Protein AF-A0A0C2GW30-F1 (afdb_monomer_lite)

pLDDT: mean 70.55, std 12.65, range [38.62, 87.81]

Organism: NCBI:txid51022

Secondary structure (DSSP, 8-state):
-PPPPHHHHHTT-SS-HHHHHHHHHHHHHHHHHTTT-S-----TBTTTB---SSGGG-PPPHHHHHHHHHHHS--

Sequence (75 aa):
MKPPSFQTLTSCHPVSEEKFKEEVANAVDLLYETDHLHYFFTDRDGTLKSYACSYPSSIQPAYSGVIQLLRENSR

Structure (mmCIF, N/CA/C/O backbone):
data_AF-A0A0C2GW30-F1
#
_entry.id   AF-A0A0C2GW30-F1
#
loop_
_atom_site.group_PDB
_atom_site.id
_atom_site.type_symbol
_atom_site.label_atom_id
_atom_site.label_alt_id
_atom_site.label_comp_id
_atom_site.label_asym_id
_atom_site.label_entity_id
_atom_site.label_seq_id
_atom_site.pdbx_PDB_ins_code
_atom_site.Cartn_x
_atom_site.Cartn_y
_atom_site.Cartn_z
_atom_site.occupancy
_atom_site.B_iso_or_equiv
_atom_site.auth_seq_id
_atom_site.auth_comp_id
_atom_site.auth_asym_id
_atom_site.auth_atom_id
_atom_site.pdbx_PDB_model_num
ATOM 1 N N . MET A 1 1 ? 12.578 -18.894 6.440 1.00 42.75 1 MET A N 1
ATOM 2 C CA . MET A 1 1 ? 11.698 -17.907 7.109 1.00 42.75 1 MET A CA 1
ATOM 3 C C . MET A 1 1 ? 10.329 -17.978 6.453 1.00 42.75 1 MET A C 1
ATOM 5 O O . MET A 1 1 ? 10.270 -17.897 5.235 1.00 42.75 1 MET A O 1
ATOM 9 N N . LYS A 1 2 ? 9.259 -18.210 7.221 1.00 38.62 2 LYS A N 1
ATOM 10 C CA . LYS A 1 2 ? 7.884 -18.239 6.697 1.00 38.62 2 LYS A CA 1
ATOM 11 C C . LYS A 1 2 ? 7.420 -16.788 6.476 1.00 38.62 2 LYS A C 1
ATOM 13 O O . LYS A 1 2 ? 7.643 -15.986 7.384 1.00 38.62 2 LYS A O 1
ATOM 18 N N . PRO A 1 3 ? 6.847 -16.422 5.315 1.00 51.09 3 PRO A N 1
ATOM 19 C CA . PRO A 1 3 ? 6.309 -15.080 5.122 1.00 51.09 3 PRO A CA 1
ATOM 20 C C . PRO A 1 3 ? 5.187 -14.827 6.145 1.00 51.09 3 PRO A C 1
ATOM 22 O O . PRO A 1 3 ? 4.473 -15.776 6.493 1.00 51.09 3 PRO A O 1
ATOM 25 N N . PRO A 1 4 ? 5.046 -13.593 6.663 1.00 55.41 4 PRO A N 1
ATOM 26 C CA . PRO A 1 4 ? 3.931 -13.244 7.531 1.00 55.41 4 PRO A CA 1
ATOM 27 C C . PRO A 1 4 ? 2.630 -13.563 6.792 1.00 55.41 4 PRO A C 1
ATOM 29 O O . PRO A 1 4 ? 2.475 -13.232 5.616 1.00 55.41 4 P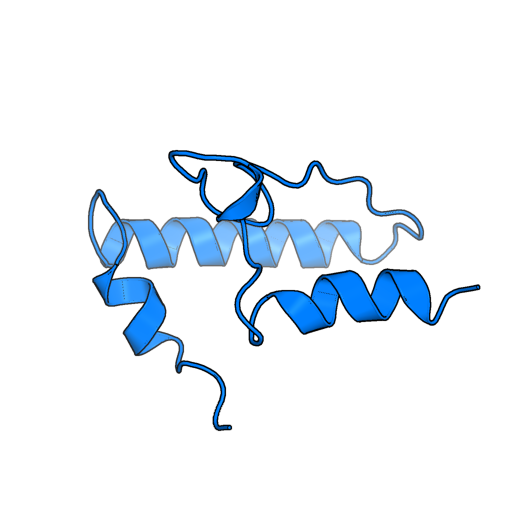RO A O 1
ATOM 32 N N . SER A 1 5 ? 1.726 -14.278 7.460 1.00 60.41 5 SER A N 1
ATOM 33 C CA . SER A 1 5 ? 0.409 -14.562 6.899 1.00 60.41 5 SER A CA 1
ATOM 34 C C . SER A 1 5 ? -0.389 -13.262 6.816 1.00 60.41 5 SER A C 1
ATOM 36 O O . SER A 1 5 ? -0.128 -12.321 7.563 1.00 60.41 5 SER A O 1
ATOM 38 N N . PHE A 1 6 ? -1.387 -13.214 5.931 1.00 63.72 6 PHE A N 1
ATOM 39 C CA . PHE A 1 6 ? -2.317 -12.084 5.790 1.00 63.72 6 PHE A CA 1
ATOM 40 C C . PHE A 1 6 ? -2.800 -11.546 7.152 1.00 63.72 6 PHE A C 1
ATOM 42 O O . PHE A 1 6 ? -2.769 -10.345 7.394 1.00 63.72 6 PHE A O 1
ATOM 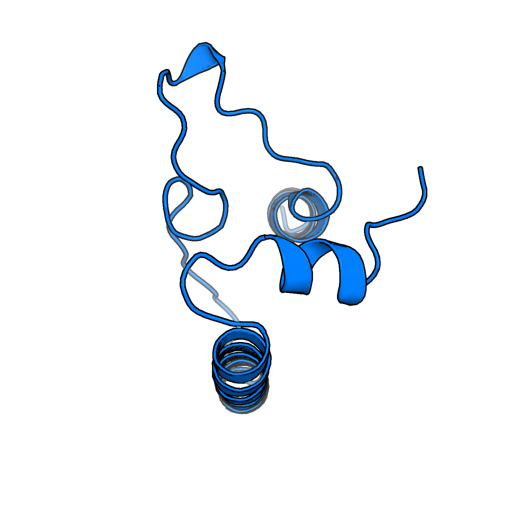49 N N . GLN A 1 7 ? -3.099 -12.457 8.085 1.00 63.22 7 GLN A N 1
ATOM 50 C CA . GLN A 1 7 ? -3.503 -12.158 9.462 1.00 63.22 7 GLN A CA 1
ATOM 51 C C . GLN A 1 7 ? -2.490 -11.317 10.256 1.00 63.22 7 GLN A C 1
ATOM 53 O O . GLN A 1 7 ? -2.897 -10.484 11.057 1.00 63.22 7 GLN A O 1
ATOM 58 N N . THR A 1 8 ? -1.183 -11.506 10.048 1.00 69.69 8 THR A N 1
ATOM 59 C CA . THR A 1 8 ? -0.141 -10.748 10.760 1.00 69.69 8 THR A CA 1
ATOM 60 C C . THR A 1 8 ? -0.087 -9.286 10.314 1.00 69.69 8 THR A C 1
ATOM 62 O O . THR A 1 8 ? 0.259 -8.420 11.110 1.00 69.69 8 THR A O 1
ATOM 65 N N . LEU A 1 9 ? -0.422 -8.994 9.052 1.00 73.31 9 LEU A N 1
ATOM 66 C CA . LEU A 1 9 ? -0.433 -7.621 8.536 1.00 73.31 9 LEU A CA 1
ATOM 67 C C . LEU A 1 9 ? -1.735 -6.895 8.888 1.00 73.31 9 LEU A C 1
ATOM 69 O O . LEU A 1 9 ? -1.694 -5.711 9.214 1.00 73.31 9 LEU A O 1
ATOM 73 N N . THR A 1 10 ? -2.865 -7.611 8.902 1.00 76.06 10 THR A N 1
ATOM 74 C CA . THR A 1 10 ? -4.171 -7.048 9.280 1.00 76.06 10 THR A CA 1
ATOM 75 C C . THR A 1 10 ? -4.153 -6.466 10.699 1.00 76.06 10 THR A C 1
ATOM 77 O O . THR A 1 10 ? -4.642 -5.359 10.907 1.00 76.06 10 THR A O 1
ATOM 80 N N . SER A 1 11 ? -3.513 -7.147 11.659 1.00 75.75 11 SER A N 1
ATOM 81 C CA . SER A 1 11 ? -3.443 -6.698 13.061 1.00 75.75 11 SER A CA 1
ATOM 82 C C . SER A 1 1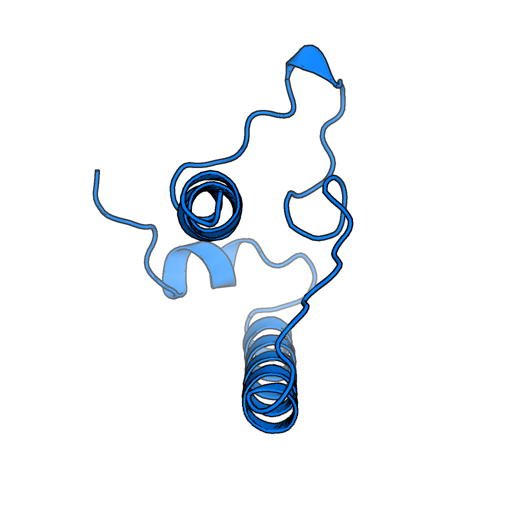1 ? -2.601 -5.437 13.297 1.00 75.75 11 SER A C 1
ATOM 84 O O . SER A 1 11 ? -2.621 -4.882 14.392 1.00 75.75 11 SER A O 1
ATOM 86 N N . CYS A 1 12 ? -1.817 -4.999 12.308 1.00 74.69 12 CYS A N 1
ATOM 87 C CA . CYS A 1 12 ? -0.924 -3.841 12.419 1.00 74.69 12 CYS A CA 1
ATOM 88 C C . CYS A 1 12 ? -1.475 -2.587 11.724 1.00 74.69 12 CYS A C 1
ATOM 90 O O . CYS A 1 12 ? -0.777 -1.574 11.652 1.00 74.69 12 CYS A O 1
ATOM 92 N N . HIS A 1 13 ? -2.695 -2.651 11.189 1.00 81.38 13 HIS A N 1
ATOM 93 C CA . HIS A 1 13 ? -3.310 -1.527 10.501 1.00 81.38 13 HIS A CA 1
ATOM 94 C C . HIS A 1 13 ? -3.710 -0.422 11.501 1.00 81.38 13 HIS A C 1
ATOM 96 O O . HIS A 1 13 ? -4.319 -0.728 12.526 1.00 81.38 13 HIS A O 1
ATOM 102 N N . PRO A 1 14 ? -3.405 0.863 11.236 1.00 83.50 14 PRO A N 1
ATOM 103 C CA . PRO A 1 14 ? -3.629 1.941 12.204 1.00 83.50 14 PRO A CA 1
ATOM 104 C C . PRO A 1 14 ? -5.106 2.307 12.423 1.00 83.50 14 PRO A C 1
ATOM 106 O O . PRO A 1 14 ? -5.407 2.995 13.394 1.00 83.50 14 PRO A O 1
ATOM 109 N N . VAL A 1 15 ? -6.015 1.893 11.528 1.00 85.31 15 VAL A N 1
ATOM 110 C CA . VAL A 1 15 ? -7.445 2.252 11.586 1.00 85.31 15 VAL A CA 1
ATOM 111 C C . VAL A 1 15 ? -8.295 1.087 12.102 1.00 85.31 15 VAL A C 1
ATOM 113 O O . VAL A 1 15 ? -8.785 1.131 13.225 1.00 85.31 15 VAL A O 1
ATOM 116 N N . SER A 1 16 ? -8.486 0.047 11.289 1.00 84.81 16 SER A N 1
ATOM 117 C CA . SER A 1 16 ? -9.159 -1.199 11.677 1.00 84.81 16 SER A CA 1
ATOM 118 C C . SER A 1 16 ? -8.839 -2.339 10.706 1.00 84.81 16 SER A C 1
ATOM 120 O O . SER A 1 16 ? -8.292 -2.100 9.621 1.00 84.81 16 SER A O 1
ATOM 122 N N . GLU A 1 17 ? -9.206 -3.569 11.075 1.00 84.81 17 GLU A N 1
ATOM 123 C CA . GLU A 1 17 ? -9.053 -4.753 10.222 1.00 84.81 17 GLU A CA 1
ATOM 124 C C . GLU A 1 17 ? -9.999 -4.739 9.012 1.00 84.81 17 GLU A C 1
ATOM 126 O O . GLU A 1 17 ? -9.652 -5.220 7.932 1.00 84.81 17 GLU A O 1
ATOM 131 N N . GLU A 1 18 ? -11.203 -4.190 9.174 1.00 84.62 18 GLU A N 1
ATOM 132 C CA . GLU A 1 18 ? -12.202 -4.067 8.110 1.00 84.62 18 GLU A CA 1
ATOM 133 C C . GLU A 1 18 ? -11.723 -3.105 7.026 1.00 84.62 18 GLU A C 1
ATOM 135 O O . GLU A 1 18 ? -11.803 -3.432 5.843 1.00 84.62 18 GLU A O 1
ATOM 140 N N . LYS A 1 19 ? -11.153 -1.961 7.431 1.00 83.75 19 LYS A N 1
ATOM 141 C CA . LYS A 1 19 ? -10.576 -0.989 6.496 1.00 83.75 19 LYS A CA 1
ATOM 142 C C . LYS A 1 19 ? -9.382 -1.558 5.739 1.00 83.75 19 LYS A C 1
ATOM 144 O O . LYS A 1 19 ? -9.302 -1.380 4.531 1.00 83.75 19 LYS A O 1
ATOM 149 N N . PHE A 1 20 ? -8.531 -2.336 6.410 1.00 85.38 20 PHE A N 1
ATOM 150 C CA . PHE A 1 20 ? -7.432 -3.042 5.750 1.00 85.38 20 PHE A CA 1
ATOM 151 C C . PHE A 1 20 ? -7.931 -3.972 4.633 1.00 85.38 20 PHE A C 1
ATOM 153 O O . PHE A 1 20 ? -7.375 -3.983 3.540 1.00 85.38 20 PHE A O 1
ATOM 160 N N . LYS A 1 21 ? -8.993 -4.751 4.883 1.00 85.12 21 LYS A N 1
ATOM 161 C CA . LYS A 1 21 ? -9.552 -5.670 3.874 1.00 85.12 21 LYS A CA 1
ATOM 162 C C . LYS A 1 21 ? -10.133 -4.927 2.671 1.00 85.12 21 LYS A C 1
ATOM 164 O O . LYS A 1 21 ? -9.927 -5.371 1.547 1.00 85.12 21 LYS A O 1
ATOM 169 N N . GLU A 1 22 ? -10.835 -3.820 2.911 1.00 87.81 22 GLU A N 1
ATOM 170 C CA . GLU A 1 22 ? -11.390 -2.958 1.860 1.00 87.81 22 GLU A CA 1
ATOM 171 C C . GLU A 1 22 ? -10.278 -2.357 0.987 1.00 87.81 22 GLU A C 1
ATOM 173 O O . GLU A 1 22 ? -10.314 -2.471 -0.236 1.00 87.81 22 GLU A O 1
ATOM 178 N N . GLU A 1 23 ? -9.250 -1.779 1.611 1.00 86.19 23 GLU A N 1
ATOM 179 C CA . GLU A 1 23 ? -8.120 -1.167 0.905 1.00 86.19 23 GLU A CA 1
ATOM 180 C C . GLU A 1 23 ? -7.312 -2.194 0.105 1.00 86.19 23 GLU A C 1
ATOM 182 O O . GLU A 1 23 ? -6.935 -1.927 -1.036 1.00 86.19 23 GLU A O 1
ATOM 187 N N . VAL A 1 24 ? -7.093 -3.391 0.663 1.00 86.75 24 VAL A N 1
ATOM 188 C CA . VAL A 1 24 ? -6.415 -4.479 -0.054 1.00 86.75 24 VAL A CA 1
ATOM 189 C C . VAL A 1 24 ? -7.230 -4.945 -1.258 1.00 86.75 24 VAL A C 1
ATOM 191 O O . VAL A 1 24 ? -6.642 -5.157 -2.314 1.00 86.75 24 VAL A O 1
ATOM 194 N N . ALA A 1 25 ? -8.552 -5.093 -1.132 1.00 86.12 25 ALA A N 1
ATOM 195 C CA . ALA A 1 25 ? -9.400 -5.487 -2.258 1.00 86.12 25 ALA A CA 1
ATOM 196 C C . ALA A 1 25 ? -9.304 -4.471 -3.408 1.00 86.12 25 ALA A C 1
ATOM 198 O O . ALA A 1 25 ? -8.981 -4.848 -4.531 1.00 86.12 25 ALA A O 1
ATOM 199 N N . ASN A 1 26 ? -9.440 -3.180 -3.096 1.00 86.19 26 ASN A N 1
ATOM 200 C CA . ASN A 1 26 ? -9.323 -2.107 -4.086 1.00 86.19 26 ASN A CA 1
ATOM 201 C C . ASN A 1 26 ? -7.936 -2.074 -4.754 1.00 86.19 26 ASN A C 1
ATOM 203 O O . ASN A 1 26 ? -7.824 -1.854 -5.959 1.00 86.19 26 ASN A O 1
ATOM 207 N N . ALA A 1 27 ? -6.865 -2.295 -3.985 1.00 85.12 27 ALA A N 1
ATOM 208 C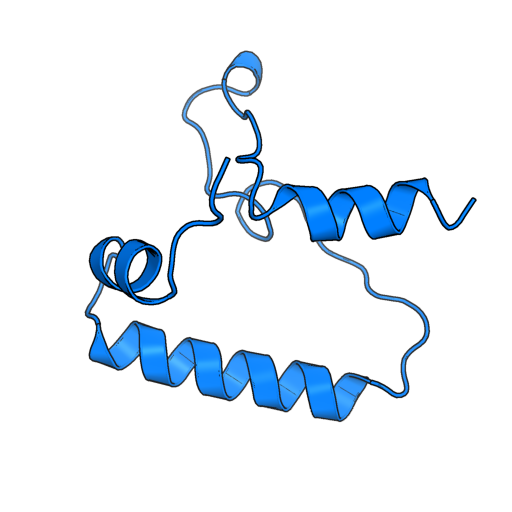 CA . ALA A 1 27 ? -5.506 -2.332 -4.523 1.00 85.12 27 ALA A CA 1
ATOM 209 C C . ALA A 1 27 ? -5.276 -3.542 -5.443 1.00 85.12 27 ALA A C 1
ATOM 211 O O . ALA A 1 27 ? -4.584 -3.421 -6.452 1.00 85.12 27 ALA A O 1
ATOM 212 N N . VAL A 1 28 ? -5.850 -4.701 -5.110 1.00 84.88 28 VAL A N 1
ATOM 213 C CA . VAL A 1 28 ? -5.781 -5.906 -5.948 1.00 84.88 28 VAL A CA 1
ATOM 214 C C . VAL A 1 28 ? -6.513 -5.686 -7.269 1.00 84.88 28 VAL A C 1
ATOM 216 O O . VAL A 1 28 ? -5.958 -6.014 -8.317 1.00 84.88 28 VAL A O 1
ATOM 219 N N . ASP A 1 29 ? -7.704 -5.091 -7.231 1.00 85.06 29 ASP A N 1
ATOM 220 C CA . ASP A 1 29 ? -8.476 -4.781 -8.438 1.00 85.06 29 ASP A CA 1
ATOM 221 C C . ASP A 1 29 ? -7.696 -3.837 -9.362 1.00 85.06 29 ASP A C 1
ATOM 223 O O . ASP A 1 29 ? -7.534 -4.129 -10.547 1.00 85.06 29 ASP A O 1
ATOM 227 N N . LEU A 1 30 ? -7.099 -2.776 -8.807 1.00 83.19 30 LEU A N 1
ATOM 228 C CA . LEU A 1 30 ? -6.251 -1.853 -9.566 1.00 83.19 30 LEU A CA 1
ATOM 229 C C . LEU A 1 30 ? -5.059 -2.570 -10.221 1.00 83.19 30 LEU A C 1
ATOM 231 O O . LEU A 1 30 ? -4.733 -2.308 -11.377 1.00 83.19 30 LEU A O 1
ATOM 235 N N . LEU A 1 31 ? -4.407 -3.491 -9.504 1.00 81.38 31 LEU A N 1
ATOM 236 C CA . LEU A 1 31 ? -3.285 -4.254 -10.053 1.00 81.38 31 LEU A CA 1
ATOM 237 C C . LEU A 1 31 ? -3.721 -5.124 -11.236 1.00 81.38 31 LEU A C 1
ATOM 239 O O . LEU A 1 31 ? -3.039 -5.110 -12.259 1.00 81.38 31 LEU A O 1
ATOM 243 N N . TYR A 1 32 ? -4.864 -5.809 -11.140 1.00 81.62 32 TYR A N 1
ATOM 244 C CA . TYR A 1 32 ? -5.411 -6.592 -12.253 1.00 81.62 32 TYR A CA 1
ATOM 245 C C . TYR A 1 32 ? -5.826 -5.725 -13.442 1.00 81.62 32 TYR A C 1
ATOM 247 O O . TYR A 1 32 ? -5.572 -6.099 -14.586 1.00 81.62 32 TYR A O 1
ATOM 255 N N . GLU A 1 33 ? -6.419 -4.556 -13.199 1.00 80.44 33 GLU A N 1
ATOM 256 C CA . GLU A 1 33 ? -6.729 -3.604 -14.268 1.00 80.44 33 GLU A CA 1
ATOM 257 C C . GLU A 1 33 ? -5.458 -3.154 -14.992 1.00 80.44 33 GLU A C 1
ATOM 259 O O . GLU A 1 33 ? -5.457 -3.040 -16.215 1.00 80.44 33 GLU A O 1
ATOM 264 N N . THR A 1 34 ? -4.361 -2.952 -14.259 1.00 75.62 34 THR A N 1
ATOM 265 C CA . THR A 1 34 ? -3.069 -2.499 -14.799 1.00 75.62 34 THR A CA 1
ATOM 266 C C . THR A 1 34 ? -2.132 -3.610 -15.278 1.00 75.62 34 THR A C 1
ATOM 268 O O . THR A 1 34 ? -1.024 -3.300 -15.706 1.00 75.62 34 THR A O 1
ATOM 271 N N . ASP A 1 35 ? -2.554 -4.878 -15.284 1.00 74.88 35 ASP A N 1
ATOM 272 C CA . ASP A 1 35 ? -1.705 -6.032 -15.654 1.00 74.88 35 ASP A CA 1
ATOM 273 C C . ASP A 1 35 ? -1.150 -5.945 -17.092 1.00 74.88 35 ASP A C 1
ATOM 275 O O . ASP A 1 35 ? -0.106 -6.496 -17.430 1.00 74.88 35 ASP A O 1
ATOM 279 N N . HIS A 1 36 ? -1.813 -5.170 -17.951 1.00 77.81 36 HIS A N 1
ATOM 280 C CA . HIS A 1 36 ? -1.369 -4.888 -19.316 1.00 77.81 36 HIS A CA 1
ATOM 281 C C . HIS A 1 36 ? -0.229 -3.850 -19.407 1.00 77.81 36 HIS A C 1
ATOM 283 O O . HIS A 1 36 ? 0.286 -3.598 -20.500 1.00 77.81 36 HIS A O 1
ATOM 289 N N . LEU A 1 37 ? 0.165 -3.219 -18.296 1.00 74.62 37 LEU A N 1
ATOM 290 C CA . LEU A 1 37 ? 1.247 -2.239 -18.250 1.00 74.62 37 LEU A CA 1
ATOM 291 C C . LEU A 1 37 ? 2.589 -2.923 -17.969 1.00 74.62 37 LEU A C 1
ATOM 293 O O . LEU A 1 37 ? 2.780 -3.600 -16.966 1.00 74.62 37 LEU A O 1
ATOM 297 N N . HIS A 1 38 ? 3.575 -2.667 -18.828 1.00 69.25 38 HIS A N 1
ATOM 298 C CA . HIS A 1 38 ? 4.919 -3.240 -18.687 1.00 69.25 38 HIS A CA 1
ATOM 299 C C . HIS A 1 38 ? 5.807 -2.539 -17.649 1.00 69.25 38 HIS A C 1
ATOM 301 O O . HIS A 1 38 ? 6.853 -3.072 -17.280 1.00 69.25 38 HIS A O 1
ATOM 307 N N . TYR A 1 39 ? 5.428 -1.342 -17.192 1.00 71.75 39 TYR A N 1
ATOM 308 C CA . TYR A 1 39 ? 6.248 -0.527 -16.300 1.00 71.75 39 TYR A CA 1
ATOM 309 C C . TYR A 1 39 ? 5.461 -0.104 -15.065 1.00 71.75 39 TYR A C 1
ATOM 311 O O . TYR A 1 39 ? 4.412 0.527 -15.174 1.00 71.75 39 TYR A O 1
ATOM 319 N N . PHE A 1 40 ? 6.018 -0.398 -13.892 1.00 73.50 40 PHE A N 1
ATOM 320 C CA . PHE A 1 40 ? 5.485 0.013 -12.600 1.00 73.50 40 PHE A CA 1
ATOM 321 C C . PHE A 1 40 ? 6.507 0.905 -11.890 1.00 73.50 40 PHE A C 1
ATOM 323 O O . PHE A 1 40 ? 7.605 0.461 -11.542 1.00 73.50 40 PHE A O 1
ATOM 330 N N . PHE A 1 41 ? 6.158 2.177 -11.699 1.00 77.31 41 PHE A N 1
ATOM 331 C CA . PHE A 1 41 ? 6.980 3.142 -10.974 1.00 77.31 41 PHE A CA 1
ATOM 332 C C . PHE A 1 41 ? 6.392 3.355 -9.585 1.00 77.31 41 PHE A C 1
ATOM 334 O O . PHE A 1 41 ? 5.210 3.653 -9.446 1.00 77.31 41 PHE A O 1
ATOM 341 N N . THR A 1 42 ? 7.222 3.227 -8.557 1.00 75.75 42 THR A N 1
ATOM 342 C CA . THR A 1 42 ? 6.805 3.395 -7.166 1.00 75.75 42 THR A CA 1
ATOM 343 C C . THR A 1 42 ? 7.909 4.053 -6.364 1.00 75.75 42 THR A C 1
ATOM 345 O O . THR A 1 42 ? 9.096 3.806 -6.594 1.00 75.75 42 THR A O 1
ATOM 348 N N . ASP A 1 43 ? 7.502 4.869 -5.400 1.00 76.12 43 ASP A N 1
ATOM 349 C CA . ASP A 1 43 ? 8.395 5.379 -4.372 1.00 76.12 43 ASP A CA 1
ATOM 350 C C . ASP A 1 43 ? 8.686 4.299 -3.307 1.00 76.12 43 ASP A C 1
ATOM 352 O O . ASP A 1 43 ? 8.024 3.252 -3.256 1.00 76.12 43 ASP A O 1
ATOM 356 N N . ARG A 1 44 ? 9.716 4.516 -2.480 1.00 70.50 44 ARG A N 1
ATOM 357 C CA . ARG A 1 44 ? 10.203 3.542 -1.493 1.00 70.50 44 ARG A CA 1
ATOM 358 C C . ARG A 1 44 ? 9.638 3.795 -0.096 1.00 70.50 44 ARG A C 1
ATOM 360 O O . ARG A 1 44 ? 8.887 2.963 0.414 1.00 70.50 44 ARG A O 1
ATOM 367 N N . ASP A 1 45 ? 10.032 4.898 0.532 1.00 75.62 45 ASP A N 1
ATOM 368 C CA . ASP A 1 45 ? 9.715 5.198 1.929 1.00 75.62 45 ASP A CA 1
ATOM 369 C C . ASP A 1 45 ? 8.332 5.864 2.021 1.00 75.62 45 ASP A C 1
ATOM 371 O O . ASP A 1 45 ? 8.106 6.948 1.501 1.00 75.62 45 ASP A O 1
ATOM 375 N N . GLY A 1 46 ? 7.391 5.202 2.688 1.00 72.25 46 GLY A N 1
ATOM 376 C CA . GLY A 1 46 ? 5.984 5.600 2.769 1.00 72.25 46 GLY A CA 1
ATOM 377 C C . GLY A 1 46 ? 5.067 4.890 1.777 1.00 72.25 46 GLY A C 1
ATOM 378 O O . GLY A 1 46 ? 3.866 4.851 2.019 1.00 72.25 46 GLY A O 1
ATOM 379 N N . THR A 1 47 ? 5.623 4.276 0.723 1.00 75.44 47 THR A N 1
ATOM 380 C CA . THR A 1 47 ? 4.843 3.562 -0.306 1.00 75.44 47 THR A CA 1
ATOM 381 C C . THR A 1 47 ? 5.063 2.046 -0.239 1.00 75.44 47 THR A C 1
ATOM 383 O O . THR A 1 47 ? 4.152 1.312 0.127 1.00 75.44 47 THR A O 1
ATOM 386 N N . LEU A 1 48 ? 6.279 1.548 -0.506 1.00 71.19 48 LEU A N 1
ATOM 387 C CA . LEU A 1 48 ? 6.598 0.109 -0.396 1.00 71.19 48 LEU A CA 1
ATOM 388 C C . LEU A 1 48 ? 7.117 -0.311 0.984 1.00 71.19 48 LEU A C 1
ATOM 390 O O . LEU A 1 48 ? 7.104 -1.494 1.335 1.00 71.19 48 LEU A O 1
ATOM 394 N N . LYS A 1 49 ? 7.620 0.644 1.765 1.00 75.38 49 LYS A N 1
ATOM 395 C CA . LYS A 1 49 ? 8.150 0.430 3.109 1.00 75.38 49 LYS A CA 1
ATOM 396 C C . LYS A 1 49 ? 7.613 1.520 4.016 1.00 75.38 49 LYS A C 1
ATOM 398 O O . LYS A 1 49 ? 7.799 2.694 3.732 1.00 75.38 49 LYS A O 1
ATOM 403 N N . SER A 1 50 ? 7.002 1.150 5.140 1.00 75.12 50 SER A N 1
ATOM 404 C CA . SER A 1 50 ? 6.578 2.132 6.144 1.00 75.12 50 SER A CA 1
ATOM 405 C C . SER A 1 50 ? 7.748 3.025 6.558 1.00 75.12 50 SER A C 1
ATOM 407 O O . SER A 1 50 ? 8.874 2.530 6.708 1.00 75.12 50 SER A O 1
ATOM 409 N N . TYR A 1 51 ? 7.470 4.310 6.782 1.00 74.69 51 TYR A N 1
ATOM 410 C CA . TYR A 1 51 ? 8.465 5.277 7.236 1.00 74.69 51 TYR A CA 1
ATOM 411 C C . TYR A 1 51 ? 9.242 4.775 8.460 1.00 74.69 51 TYR A C 1
ATOM 413 O O . TYR A 1 51 ? 8.707 4.085 9.330 1.00 74.69 51 TYR A O 1
ATOM 421 N N . ALA A 1 52 ? 10.525 5.124 8.514 1.00 67.25 52 ALA A N 1
ATOM 422 C CA . ALA A 1 52 ? 11.402 4.847 9.643 1.00 67.25 52 ALA A CA 1
ATOM 423 C 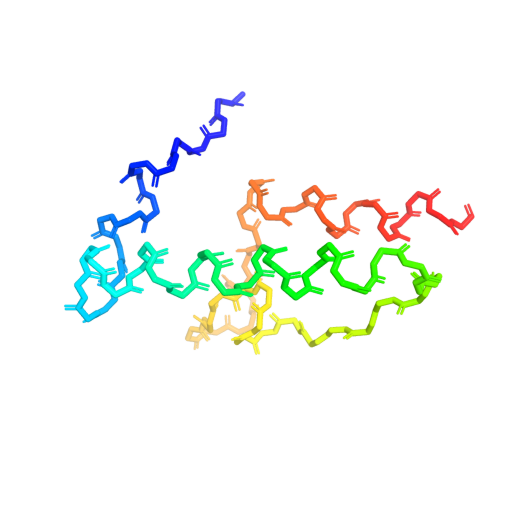C . ALA A 1 52 ? 11.888 6.163 10.256 1.00 67.25 52 ALA A C 1
ATOM 425 O O . ALA A 1 52 ? 12.137 7.132 9.543 1.00 67.25 52 ALA A O 1
ATOM 426 N N . CYS A 1 53 ? 12.091 6.180 11.574 1.00 66.25 53 CYS A N 1
ATOM 427 C CA . CYS A 1 53 ? 12.573 7.364 12.291 1.00 66.25 53 CYS A CA 1
ATOM 428 C C . CYS A 1 53 ? 14.040 7.714 11.977 1.00 66.25 53 CYS A C 1
ATOM 430 O O . CYS A 1 53 ? 14.511 8.783 12.353 1.00 66.25 53 CYS A O 1
ATOM 432 N N . SER A 1 54 ? 14.778 6.822 11.305 1.00 67.31 54 SER A N 1
ATOM 433 C CA . SER A 1 54 ? 16.099 7.129 10.758 1.00 67.31 54 SER A CA 1
ATOM 434 C C . SER A 1 54 ? 16.387 6.310 9.498 1.00 67.31 54 SER A C 1
ATOM 436 O O . SER A 1 54 ? 16.078 5.115 9.436 1.00 67.31 54 SER A O 1
ATOM 438 N N . TYR A 1 55 ? 17.017 6.942 8.505 1.00 63.19 55 TYR A N 1
ATOM 439 C CA . TYR A 1 55 ? 17.350 6.307 7.227 1.00 63.19 55 TYR A CA 1
ATOM 440 C C . TYR A 1 55 ? 18.264 5.069 7.360 1.00 63.19 55 TYR A C 1
ATOM 442 O O . TYR A 1 55 ? 17.959 4.055 6.732 1.00 63.19 55 TYR A O 1
ATOM 450 N N . PRO A 1 56 ? 19.302 5.052 8.230 1.00 69.69 56 PRO A N 1
ATOM 451 C CA . PRO A 1 56 ? 20.132 3.857 8.435 1.00 69.69 56 PRO A CA 1
ATOM 452 C C . PRO A 1 56 ? 19.357 2.660 9.003 1.00 69.69 56 PRO A C 1
ATOM 454 O O . PRO A 1 56 ? 19.741 1.514 8.794 1.00 69.69 56 PRO A O 1
ATOM 457 N N . SER A 1 57 ? 18.251 2.922 9.707 1.00 66.12 57 SER A N 1
ATOM 458 C CA . SER A 1 57 ? 17.360 1.893 10.255 1.00 66.12 57 SER A CA 1
ATOM 459 C C . SER A 1 57 ? 16.197 1.517 9.326 1.00 66.12 57 SER A C 1
ATOM 461 O O . SER A 1 57 ? 15.389 0.662 9.691 1.00 66.12 57 SER A O 1
ATOM 463 N N . SER A 1 58 ? 16.089 2.124 8.131 1.00 66.75 58 SER A N 1
ATOM 464 C CA . SER A 1 58 ? 15.041 1.807 7.145 1.00 66.75 58 SER A CA 1
ATOM 465 C C . SER A 1 58 ? 15.367 0.503 6.402 1.00 66.75 58 SER A C 1
ATOM 467 O O . SER A 1 58 ? 15.690 0.470 5.209 1.00 66.75 58 SER A O 1
ATOM 469 N N . ILE A 1 59 ? 15.328 -0.599 7.156 1.00 71.38 59 ILE A N 1
ATOM 470 C CA . ILE A 1 59 ? 15.566 -1.957 6.669 1.00 71.38 59 ILE A CA 1
ATOM 471 C C . ILE A 1 59 ? 14.241 -2.526 6.168 1.00 71.38 59 ILE A C 1
ATOM 473 O O . ILE A 1 59 ? 13.235 -2.548 6.883 1.00 71.38 59 ILE A O 1
ATOM 477 N N . GLN A 1 60 ? 14.235 -2.983 4.919 1.00 70.00 60 GLN A N 1
ATOM 478 C CA . GLN A 1 60 ? 13.054 -3.567 4.302 1.00 70.00 60 GLN A CA 1
ATOM 479 C C . GLN A 1 60 ? 12.853 -5.007 4.795 1.00 70.00 60 GLN A C 1
ATOM 481 O O . GLN A 1 60 ? 13.777 -5.819 4.706 1.00 70.00 60 GLN A O 1
ATOM 486 N N . PRO A 1 61 ? 11.667 -5.356 5.318 1.00 67.19 61 PRO A N 1
ATOM 487 C CA . PRO A 1 61 ? 11.408 -6.708 5.779 1.00 67.19 61 PRO A CA 1
ATOM 488 C C . PRO A 1 61 ? 11.288 -7.674 4.593 1.00 67.19 61 PRO A C 1
ATOM 490 O O . PRO A 1 61 ? 10.748 -7.329 3.538 1.00 67.19 61 PRO A O 1
ATOM 493 N N . ALA A 1 62 ? 11.750 -8.911 4.792 1.00 69.00 62 ALA A N 1
ATOM 494 C CA . ALA A 1 62 ? 11.926 -9.910 3.733 1.00 69.00 62 ALA A CA 1
ATOM 495 C C . ALA A 1 62 ? 10.665 -10.188 2.892 1.00 69.00 62 ALA A C 1
ATOM 497 O O . ALA A 1 62 ? 10.777 -10.454 1.701 1.00 69.00 62 ALA A O 1
ATOM 498 N N . TYR A 1 63 ? 9.468 -10.077 3.478 1.00 64.56 63 TYR A N 1
ATOM 499 C CA . TYR A 1 63 ? 8.204 -10.302 2.764 1.00 64.56 63 TYR A CA 1
ATOM 500 C C . TYR A 1 63 ? 7.938 -9.262 1.667 1.00 64.56 63 TYR A C 1
ATOM 502 O O . TYR A 1 63 ? 7.417 -9.599 0.612 1.00 64.56 63 TYR A O 1
ATOM 510 N N . SER A 1 64 ? 8.345 -8.013 1.896 1.00 66.25 64 SER A N 1
ATOM 511 C CA . SER A 1 64 ? 8.227 -6.919 0.925 1.00 66.25 64 SER A CA 1
ATOM 512 C C . SER A 1 64 ? 9.419 -6.863 -0.037 1.00 66.25 64 SER A C 1
ATOM 514 O O . SER A 1 64 ? 9.340 -6.241 -1.092 1.00 66.25 64 SER A O 1
ATOM 516 N N . GLY A 1 65 ? 10.531 -7.521 0.311 1.00 58.53 65 GLY A N 1
ATOM 517 C CA . GLY A 1 65 ? 11.755 -7.549 -0.491 1.00 58.53 65 GLY A CA 1
ATOM 518 C C . GLY A 1 65 ? 11.604 -8.284 -1.823 1.00 58.53 65 GLY A C 1
ATOM 519 O O . GLY A 1 65 ? 12.310 -7.960 -2.768 1.00 58.53 65 GLY A O 1
ATOM 520 N N . VAL A 1 66 ? 10.657 -9.223 -1.937 1.00 59.66 66 VAL A N 1
ATOM 521 C CA . VAL A 1 66 ? 10.419 -9.995 -3.172 1.00 59.66 66 VAL A CA 1
ATOM 522 C C . VAL A 1 66 ? 10.014 -9.086 -4.340 1.00 59.66 66 VAL A C 1
ATOM 524 O O . VAL A 1 66 ? 10.495 -9.271 -5.454 1.00 59.66 66 VAL A O 1
ATOM 527 N N . ILE A 1 67 ? 9.218 -8.047 -4.071 1.00 59.91 67 ILE A N 1
ATOM 528 C CA . ILE A 1 67 ? 8.807 -7.047 -5.071 1.00 59.91 67 ILE A CA 1
ATOM 529 C C . ILE A 1 67 ? 10.014 -6.222 -5.539 1.00 59.91 67 ILE A C 1
ATOM 531 O O . ILE A 1 67 ? 10.168 -5.940 -6.724 1.00 59.91 67 ILE A O 1
ATOM 535 N N . GLN A 1 68 ? 10.923 -5.886 -4.623 1.00 55.41 68 GLN A N 1
ATOM 536 C CA . GLN A 1 68 ? 12.141 -5.155 -4.965 1.00 55.41 68 GLN A CA 1
ATOM 537 C C . GLN A 1 68 ? 13.177 -6.035 -5.686 1.00 55.41 68 GLN A C 1
ATOM 539 O O . GLN A 1 68 ? 13.877 -5.548 -6.568 1.00 55.41 68 GLN A O 1
ATOM 544 N N . LEU A 1 69 ? 13.251 -7.331 -5.373 1.00 47.53 69 LEU A N 1
ATOM 545 C CA . LEU A 1 69 ? 14.140 -8.287 -6.046 1.00 47.53 69 LEU A CA 1
ATOM 546 C C . LEU A 1 69 ? 13.681 -8.621 -7.475 1.00 47.53 69 LEU A C 1
ATOM 548 O O . LEU A 1 69 ? 14.526 -8.855 -8.338 1.00 47.53 69 LEU A O 1
ATOM 552 N N . LEU A 1 70 ? 12.373 -8.579 -7.759 1.00 52.97 70 LEU A N 1
ATOM 553 C CA . LEU A 1 70 ? 11.844 -8.656 -9.130 1.00 52.97 70 LEU A CA 1
ATOM 554 C C . LEU A 1 70 ? 12.385 -7.520 -10.021 1.00 52.97 70 LEU A C 1
ATOM 556 O O . 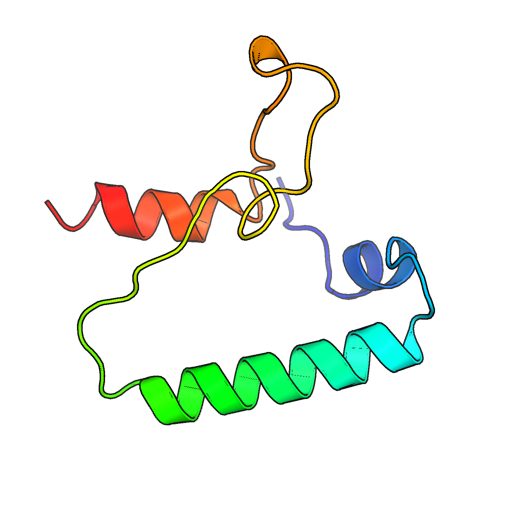LEU A 1 70 ? 12.661 -7.737 -11.201 1.00 52.97 70 LEU A O 1
ATOM 560 N N . ARG A 1 71 ? 12.631 -6.332 -9.447 1.00 49.66 71 ARG A N 1
ATOM 561 C CA . ARG A 1 71 ? 13.267 -5.201 -10.148 1.00 49.66 71 ARG A CA 1
ATOM 562 C C . ARG A 1 71 ? 14.728 -5.477 -10.502 1.00 49.66 71 ARG A C 1
ATOM 564 O O . ARG A 1 71 ? 15.196 -5.048 -11.550 1.00 49.66 71 ARG A O 1
ATOM 571 N N . GLU A 1 72 ? 15.464 -6.134 -9.611 1.00 47.50 72 GLU A N 1
ATOM 572 C CA . GLU A 1 72 ? 16.918 -6.299 -9.740 1.00 47.50 72 GLU A CA 1
ATOM 573 C C . GLU A 1 72 ? 17.297 -7.448 -10.687 1.00 47.50 72 GLU A C 1
ATOM 575 O O . GLU A 1 72 ? 18.320 -7.361 -11.355 1.00 47.50 72 GLU A O 1
ATOM 580 N N . ASN A 1 73 ? 16.430 -8.460 -10.826 1.00 39.62 73 ASN A N 1
ATOM 581 C CA . ASN A 1 73 ? 16.581 -9.560 -11.792 1.00 39.62 73 ASN A CA 1
ATOM 582 C C . ASN A 1 73 ? 16.054 -9.251 -13.207 1.00 39.62 73 ASN A C 1
ATOM 584 O O . ASN A 1 73 ? 16.202 -10.081 -14.096 1.00 39.62 73 ASN A O 1
ATOM 588 N N . SER A 1 74 ? 15.440 -8.084 -13.429 1.00 46.81 74 SER A N 1
ATOM 589 C CA . SER A 1 74 ? 14.980 -7.645 -14.761 1.00 46.81 74 SER A CA 1
ATOM 590 C C . SER A 1 74 ? 16.036 -6.806 -15.509 1.00 46.81 74 SER A C 1
ATOM 592 O O . SER A 1 74 ? 15.682 -5.979 -16.350 1.00 46.81 74 SER A O 1
ATOM 594 N N . ARG A 1 75 ? 17.323 -6.974 -15.173 1.00 44.03 75 ARG A N 1
ATOM 595 C CA . ARG A 1 75 ? 18.478 -6.357 -15.845 1.00 44.03 75 ARG A CA 1
ATOM 596 C C . ARG A 1 75 ? 19.341 -7.405 -16.528 1.00 44.03 75 ARG A C 1
ATOM 598 O O . ARG A 1 75 ? 19.534 -8.477 -15.918 1.00 44.03 75 ARG A O 1
#

Radius of gyration: 14.16 Å; chains: 1; bounding box: 32×26×32 Å

Foldseek 3Di:
DDADPPVVVLVVDPPHSVVVVVVVVVVVVVCVVCVVPPDDDDDDDVTLFDHDPDPVPRDDDPNSCVVVVVVVVVD

InterPro domains:
  IPR023214 HAD superfamily [G3DSA:3.40.50.1000] (13-73)
  IPR049063 Trehalose-6-phosphate phosphatase, C-terminal domain [PF21141] (40-68)